Protein AF-D2VJE7-F1 (afdb_monomer_lite)

Secondary structure (DSSP, 8-state):
-PPPPHHHHHHHHHHHHHS-TTTS-SS-SS-HHHHHHHHHHHHHHHHH-TTT--SS-TTTT--SHHHHHHHHHTSTTHHHH-HHHHS-SSHHHHHHHHTT-

Sequence (101 aa):
MSAPTIEQVLLKLKTHLSLTEEEQAKECPFTADEKKVFIENHGQIVSGCPAFSNHGCPFTQIHTLKTLKEKVGHIQGLENRCPAMANSSSTHDVIAQLLKD

Organism: Naegleria gruberi (NCBI:txid5762)

Radius of gyration: 12.58 Å; chains: 1; bounding box: 36×32×26 Å

pLDDT: mean 72.56, std 8.66, range [46.41, 89.19]

Foldseek 3Di:
DDQDALVNLLVVQLVQQPDDLVPHDLDAPDDPRSQVNLCVLPVQQCVLPPCQVDPPGRCNQCRYPVSSCVVQVVDPPSCVSHVLNNPDPHSVSSSVVSVVD

Structure (mmCIF, N/CA/C/O backbone):
data_AF-D2VJE7-F1
#
_entry.id   AF-D2VJE7-F1
#
loop_
_atom_site.group_PDB
_atom_site.id
_atom_site.type_symbol
_atom_site.label_atom_id
_atom_site.label_alt_id
_atom_site.label_comp_id
_atom_site.label_asym_id
_atom_site.label_entity_id
_atom_site.label_seq_id
_atom_site.pdbx_PDB_ins_code
_atom_site.Cartn_x
_atom_site.Cartn_y
_atom_site.Cartn_z
_atom_site.occupancy
_atom_site.B_iso_or_equiv
_atom_site.auth_seq_id
_atom_site.auth_comp_id
_atom_site.auth_asym_id
_atom_site.auth_atom_id
_atom_site.pdbx_PDB_model_num
ATOM 1 N N . MET A 1 1 ? 20.115 10.963 -9.239 1.00 47.06 1 MET A N 1
ATOM 2 C CA . MET A 1 1 ? 19.007 10.828 -8.272 1.00 47.06 1 MET A CA 1
ATOM 3 C C . MET A 1 1 ? 18.912 9.357 -7.925 1.00 47.06 1 MET A C 1
ATOM 5 O O . MET A 1 1 ? 18.904 8.553 -8.847 1.00 47.06 1 MET A O 1
ATOM 9 N N . SER A 1 2 ? 18.981 9.001 -6.645 1.00 72.31 2 SER A N 1
ATOM 10 C CA . SER A 1 2 ? 18.917 7.601 -6.210 1.00 72.31 2 SER A CA 1
ATOM 11 C C . SER A 1 2 ? 17.490 7.071 -6.359 1.00 72.31 2 SER A C 1
ATOM 13 O O . SER A 1 2 ? 16.541 7.828 -6.153 1.00 72.31 2 SER A O 1
ATOM 15 N N . ALA A 1 3 ? 17.340 5.800 -6.734 1.00 77.38 3 ALA A N 1
ATOM 16 C CA . ALA A 1 3 ? 16.033 5.153 -6.815 1.00 77.38 3 ALA A CA 1
ATOM 17 C C . ALA A 1 3 ? 15.344 5.132 -5.430 1.00 77.38 3 ALA A C 1
ATOM 19 O O . ALA A 1 3 ? 16.042 5.036 -4.414 1.00 77.38 3 ALA A O 1
ATOM 20 N N . PRO A 1 4 ? 14.002 5.231 -5.364 1.00 86.06 4 PRO A N 1
ATOM 21 C CA . PRO A 1 4 ? 13.266 5.126 -4.106 1.00 86.06 4 PRO A CA 1
ATOM 22 C C . PRO A 1 4 ? 13.423 3.723 -3.501 1.00 86.06 4 PRO A C 1
ATOM 24 O O . PRO A 1 4 ? 13.454 2.729 -4.222 1.00 86.06 4 PRO A O 1
ATOM 27 N N . THR A 1 5 ? 13.515 3.628 -2.175 1.00 89.19 5 THR A N 1
ATOM 28 C CA . THR A 1 5 ? 13.559 2.339 -1.466 1.00 89.19 5 THR A CA 1
ATOM 29 C C . THR A 1 5 ? 12.156 1.847 -1.132 1.00 89.19 5 THR A C 1
ATOM 31 O O . THR A 1 5 ? 11.218 2.642 -1.044 1.00 89.19 5 THR A O 1
ATOM 34 N N . ILE A 1 6 ? 12.003 0.541 -0.893 1.00 86.06 6 ILE A N 1
ATOM 35 C CA . ILE A 1 6 ? 10.701 -0.038 -0.539 1.00 86.06 6 ILE A CA 1
ATOM 36 C C . ILE A 1 6 ? 10.107 0.601 0.725 1.00 86.06 6 ILE A C 1
ATOM 38 O O . ILE A 1 6 ? 8.927 0.937 0.744 1.00 86.06 6 ILE A O 1
ATOM 42 N N . GLU A 1 7 ? 10.933 0.903 1.731 1.00 86.44 7 GLU A N 1
ATOM 43 C CA . GLU A 1 7 ? 10.505 1.619 2.940 1.00 86.44 7 GLU A CA 1
ATOM 44 C C . GLU A 1 7 ? 9.921 3.004 2.637 1.00 86.44 7 GLU A C 1
ATOM 46 O O . GLU A 1 7 ? 8.893 3.369 3.203 1.00 86.44 7 GLU A O 1
ATOM 51 N N . GLN A 1 8 ? 10.531 3.770 1.724 1.00 87.56 8 GLN A N 1
ATOM 52 C CA . GLN A 1 8 ? 10.016 5.083 1.316 1.00 87.56 8 GLN A CA 1
ATOM 53 C C . GLN A 1 8 ? 8.646 4.952 0.646 1.00 87.56 8 GLN A C 1
ATOM 55 O O . GLN A 1 8 ? 7.723 5.712 0.948 1.00 87.56 8 GLN A O 1
ATOM 60 N N . VAL A 1 9 ? 8.493 3.946 -0.218 1.00 86.69 9 VAL A N 1
ATOM 61 C CA . VAL A 1 9 ? 7.226 3.667 -0.900 1.00 86.69 9 VAL A CA 1
ATOM 62 C C . VAL A 1 9 ? 6.142 3.269 0.105 1.00 86.69 9 VAL A C 1
ATOM 64 O O . VAL A 1 9 ? 5.032 3.798 0.060 1.00 86.69 9 VAL A O 1
ATOM 67 N N . LEU A 1 10 ? 6.461 2.396 1.063 1.00 84.56 10 LEU A N 1
ATOM 68 C CA . LEU A 1 10 ? 5.527 1.960 2.103 1.00 84.56 10 LEU A CA 1
ATOM 69 C C . LEU A 1 10 ? 5.155 3.092 3.066 1.00 84.56 10 LEU A C 1
ATOM 71 O O . LEU A 1 10 ? 3.988 3.233 3.433 1.00 84.56 10 LEU A O 1
ATOM 75 N N . LEU A 1 11 ? 6.105 3.955 3.430 1.00 85.31 11 LEU A N 1
ATOM 76 C CA . LEU A 1 11 ? 5.836 5.138 4.248 1.00 85.31 11 LEU A CA 1
ATOM 77 C C . LEU A 1 11 ? 4.860 6.085 3.538 1.00 85.31 11 LEU A C 1
ATOM 79 O O . LEU A 1 11 ? 3.889 6.555 4.131 1.00 85.31 11 LEU A O 1
ATOM 83 N N . LYS A 1 12 ? 5.081 6.327 2.246 1.00 85.56 12 LYS A N 1
ATOM 84 C CA . LYS A 1 12 ? 4.208 7.170 1.429 1.00 85.56 12 LYS A CA 1
ATOM 85 C C . LYS A 1 12 ? 2.819 6.550 1.253 1.00 85.56 12 LYS A C 1
ATOM 87 O O . LYS A 1 12 ? 1.824 7.268 1.329 1.00 85.56 12 LYS A O 1
ATOM 92 N N . LEU A 1 13 ? 2.733 5.224 1.124 1.00 80.88 13 LEU A N 1
ATOM 93 C CA . LEU A 1 13 ? 1.468 4.479 1.100 1.00 80.88 13 LEU A CA 1
ATOM 94 C C . LEU A 1 13 ? 0.695 4.611 2.398 1.00 80.88 13 LEU A C 1
ATOM 96 O O . LEU A 1 13 ? -0.504 4.876 2.374 1.00 80.88 13 LEU A O 1
ATOM 100 N N . LYS A 1 14 ? 1.382 4.489 3.532 1.00 81.38 14 LYS A N 1
ATOM 101 C CA . LYS A 1 14 ? 0.783 4.701 4.846 1.00 81.38 14 LYS A CA 1
ATOM 102 C C . LYS A 1 14 ? 0.179 6.098 4.959 1.00 81.38 14 LYS A C 1
ATOM 104 O O . LYS A 1 14 ? -0.952 6.230 5.428 1.00 81.38 14 LYS A O 1
ATOM 109 N N . THR A 1 15 ? 0.921 7.119 4.533 1.00 82.69 15 THR A N 1
ATOM 110 C CA . THR A 1 15 ? 0.445 8.505 4.544 1.00 82.69 15 THR A CA 1
ATOM 111 C C . THR A 1 15 ? -0.779 8.646 3.652 1.00 82.69 15 THR A C 1
ATOM 113 O O . THR A 1 15 ? -1.801 9.117 4.129 1.00 82.69 15 THR A O 1
ATOM 116 N N . HIS A 1 16 ? -0.727 8.142 2.415 1.00 79.62 16 HIS A N 1
ATOM 117 C CA . HIS A 1 16 ? -1.840 8.221 1.468 1.00 79.62 16 HIS A CA 1
ATOM 118 C C . HIS A 1 16 ? -3.119 7.554 1.995 1.00 79.62 16 HIS A C 1
ATOM 120 O O . HIS A 1 16 ? -4.176 8.170 2.003 1.00 79.62 16 HIS A O 1
ATOM 126 N N . LEU A 1 17 ? -3.010 6.344 2.548 1.00 76.12 17 LEU A N 1
ATOM 127 C CA . LEU A 1 17 ? -4.141 5.609 3.127 1.00 76.12 17 LEU A CA 1
ATOM 128 C C . LEU A 1 17 ? -4.679 6.214 4.433 1.00 76.12 17 LEU A C 1
ATOM 130 O O . LEU A 1 17 ? -5.753 5.816 4.889 1.00 76.12 17 LEU A O 1
ATOM 134 N N . SER A 1 18 ? -3.915 7.108 5.068 1.00 77.88 18 SER A N 1
ATOM 135 C CA . SER A 1 18 ? -4.342 7.858 6.256 1.00 77.88 18 SER A CA 1
ATOM 136 C C . SER A 1 18 ? -5.039 9.175 5.899 1.00 77.88 18 SER A C 1
ATOM 138 O O . SER A 1 18 ? -5.649 9.781 6.777 1.00 77.88 18 SER A O 1
ATOM 140 N N . LEU A 1 19 ? -4.964 9.618 4.639 1.00 75.56 19 LEU A N 1
ATOM 141 C CA . LEU A 1 19 ? -5.677 10.796 4.150 1.00 75.56 19 LEU A CA 1
ATOM 142 C C . LEU A 1 19 ? -7.154 10.469 3.898 1.00 75.56 19 LEU A C 1
ATOM 144 O O . LEU A 1 19 ? -7.525 9.331 3.598 1.00 75.56 19 LEU A O 1
ATOM 148 N N . THR A 1 20 ? -8.014 11.479 3.989 1.00 70.94 20 THR A N 1
ATOM 149 C CA . THR A 1 20 ? -9.427 11.366 3.605 1.00 70.94 20 THR A CA 1
ATOM 150 C C . THR A 1 20 ? -9.564 11.338 2.083 1.00 70.94 20 THR A C 1
ATOM 152 O O . THR A 1 20 ? -8.661 11.754 1.363 1.00 70.94 20 THR A O 1
ATOM 155 N N . GLU A 1 21 ? -10.692 10.847 1.569 1.00 69.94 21 GLU A N 1
ATOM 156 C CA . GLU A 1 21 ? -10.937 10.749 0.119 1.00 69.94 21 GLU A CA 1
ATOM 157 C C . GLU A 1 21 ? -10.816 12.101 -0.618 1.00 69.94 21 GLU A C 1
ATOM 159 O O . GLU A 1 21 ? -10.467 12.125 -1.793 1.00 69.94 21 GLU A O 1
ATOM 164 N N . GLU A 1 22 ? -11.059 13.219 0.075 1.00 71.31 22 GLU A N 1
ATOM 165 C CA . GLU A 1 22 ? -10.946 14.585 -0.462 1.00 71.31 22 GLU A CA 1
ATOM 166 C C . GLU A 1 22 ? -9.493 15.073 -0.603 1.00 71.31 22 GLU A C 1
ATOM 168 O O . GLU A 1 22 ? -9.191 15.842 -1.512 1.00 71.31 22 GLU A O 1
ATOM 173 N N . GLU A 1 23 ? -8.592 14.607 0.266 1.00 72.88 23 GLU A N 1
ATOM 174 C CA . GLU A 1 23 ? -7.170 14.995 0.303 1.00 72.88 23 GLU A CA 1
ATOM 175 C C . GLU A 1 23 ? -6.311 14.155 -0.659 1.00 72.88 23 GLU A C 1
ATOM 177 O O . GLU A 1 23 ? -5.121 14.412 -0.862 1.00 72.88 23 GLU A O 1
ATOM 182 N N . GLN A 1 24 ? -6.893 13.110 -1.244 1.00 66.75 24 GLN A N 1
ATOM 183 C CA . GLN A 1 24 ? -6.176 12.173 -2.091 1.00 66.75 24 GLN A CA 1
ATOM 184 C C . GLN A 1 24 ? -6.248 12.560 -3.563 1.00 66.75 24 GLN A C 1
ATOM 186 O O . GLN A 1 24 ? -7.296 12.909 -4.107 1.00 66.75 24 GLN A O 1
ATOM 191 N N . ALA A 1 25 ? -5.100 12.471 -4.232 1.00 64.56 25 ALA A N 1
ATOM 192 C CA . ALA A 1 25 ? -5.020 12.719 -5.659 1.00 64.56 25 ALA A CA 1
ATOM 193 C C . ALA A 1 25 ? -5.882 11.703 -6.428 1.00 64.56 25 ALA A C 1
ATOM 195 O O . ALA A 1 25 ? -5.801 10.500 -6.196 1.00 64.56 25 ALA A O 1
ATOM 196 N N . LYS A 1 26 ? -6.658 12.192 -7.405 1.00 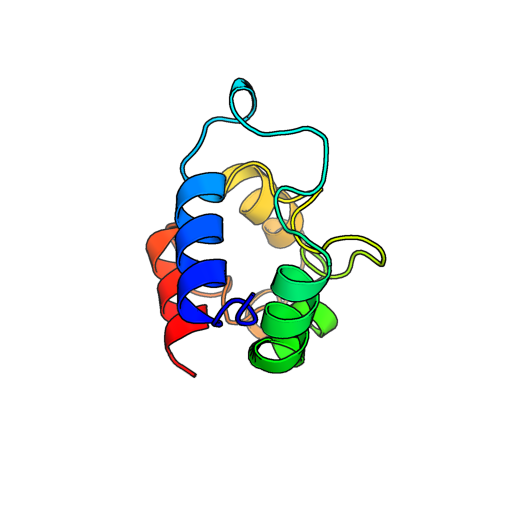66.06 26 LYS A N 1
ATOM 197 C CA . LYS A 1 26 ? -7.382 11.346 -8.378 1.00 66.06 26 LYS A CA 1
ATOM 198 C C . LYS A 1 26 ? -6.440 10.552 -9.289 1.00 66.06 26 LYS A C 1
ATOM 200 O O . LYS A 1 26 ? -6.865 9.639 -9.993 1.00 66.06 26 LYS A O 1
ATOM 205 N N . GLU A 1 27 ? -5.172 10.942 -9.312 1.00 70.25 27 GLU A N 1
ATOM 206 C CA . GLU A 1 27 ? -4.110 10.303 -10.071 1.00 70.25 27 GLU A CA 1
ATOM 207 C C . GLU A 1 27 ? -3.278 9.397 -9.167 1.00 70.25 27 GLU A C 1
ATOM 209 O O . GLU A 1 27 ? -3.345 9.468 -7.943 1.00 70.25 27 GLU A O 1
ATOM 214 N N . CYS A 1 28 ? -2.473 8.521 -9.767 1.00 74.69 28 CYS A N 1
ATOM 215 C CA . CYS A 1 28 ? -1.614 7.654 -8.978 1.00 74.69 28 CYS A CA 1
ATOM 216 C C . CYS A 1 28 ? -0.628 8.479 -8.127 1.00 74.69 28 CYS A C 1
ATOM 218 O O . CYS A 1 28 ? 0.206 9.184 -8.696 1.00 74.69 28 CYS A O 1
ATOM 220 N N . PRO A 1 29 ? -0.640 8.344 -6.791 1.00 75.94 29 PRO A N 1
ATOM 221 C CA . PRO A 1 29 ? 0.236 9.119 -5.907 1.00 75.94 29 PRO A CA 1
ATOM 222 C C . PRO A 1 29 ? 1.704 8.656 -5.959 1.00 75.94 29 PRO A C 1
ATOM 224 O O . PRO A 1 29 ? 2.583 9.287 -5.366 1.00 75.94 29 PRO A O 1
ATOM 227 N N . PHE A 1 30 ? 1.979 7.557 -6.667 1.00 83.44 30 PHE A N 1
ATOM 228 C CA . PHE A 1 30 ? 3.301 6.960 -6.823 1.00 83.44 30 PHE A CA 1
ATOM 229 C C . PHE A 1 30 ? 3.830 7.120 -8.242 1.00 83.44 30 PHE A C 1
ATOM 231 O O . PHE A 1 30 ? 3.110 6.913 -9.225 1.00 83.44 30 PHE A O 1
ATOM 238 N N . THR A 1 31 ? 5.122 7.414 -8.341 1.00 85.81 31 THR A N 1
ATOM 239 C CA . THR A 1 31 ? 5.858 7.442 -9.603 1.00 85.81 31 THR A CA 1
ATOM 240 C C . THR A 1 31 ? 6.032 6.032 -10.173 1.00 85.81 31 THR A C 1
ATOM 242 O O . THR A 1 31 ? 5.767 5.023 -9.514 1.00 85.81 31 THR A O 1
ATOM 245 N N . ALA A 1 32 ? 6.471 5.945 -11.430 1.00 84.00 32 ALA A N 1
ATOM 246 C CA . ALA A 1 32 ? 6.754 4.666 -12.077 1.00 84.00 32 ALA A CA 1
ATOM 247 C C . ALA A 1 32 ? 7.819 3.852 -11.317 1.00 84.00 32 ALA A C 1
ATOM 249 O O . ALA A 1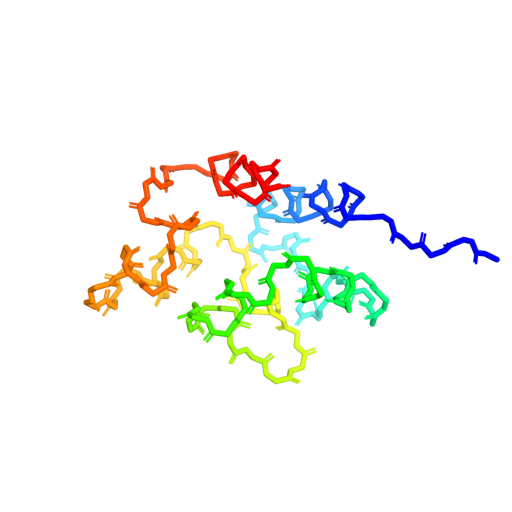 32 ? 7.638 2.649 -11.142 1.00 84.00 32 ALA A O 1
ATOM 250 N N . ASP A 1 33 ? 8.871 4.503 -10.813 1.00 87.00 33 ASP A N 1
ATOM 251 C CA . ASP A 1 33 ? 9.919 3.855 -10.019 1.00 87.00 33 ASP A CA 1
ATOM 252 C C . ASP A 1 33 ? 9.390 3.321 -8.686 1.00 87.00 33 ASP A C 1
ATOM 254 O O . ASP A 1 33 ? 9.646 2.173 -8.340 1.00 87.00 33 ASP A O 1
ATOM 258 N N . GLU A 1 34 ? 8.593 4.112 -7.960 1.00 87.00 34 GLU A N 1
ATOM 259 C CA . GLU A 1 34 ? 7.997 3.684 -6.688 1.00 87.00 34 GLU A CA 1
ATOM 260 C C . GLU A 1 34 ? 7.064 2.480 -6.879 1.00 87.00 34 GLU A C 1
ATOM 262 O O . GLU A 1 34 ? 7.117 1.515 -6.116 1.00 87.00 34 GLU A O 1
ATOM 267 N N . LYS A 1 35 ? 6.243 2.497 -7.939 1.00 82.81 35 LYS A N 1
ATOM 268 C CA . LYS A 1 35 ? 5.413 1.343 -8.311 1.00 82.81 35 LYS A CA 1
ATOM 269 C C . LYS A 1 35 ? 6.261 0.127 -8.615 1.00 82.81 35 LYS A C 1
ATOM 271 O O . LYS A 1 35 ? 5.928 -0.959 -8.160 1.00 82.81 35 LYS A O 1
ATOM 276 N N . LYS A 1 36 ? 7.315 0.300 -9.413 1.00 84.81 36 LYS A N 1
ATOM 277 C CA . LYS A 1 36 ? 8.181 -0.801 -9.817 1.00 84.81 36 LYS A CA 1
ATOM 278 C C . LYS A 1 36 ? 8.808 -1.450 -8.587 1.00 84.81 36 LYS A C 1
ATOM 280 O O . LYS A 1 36 ? 8.662 -2.651 -8.419 1.00 84.81 36 LYS A O 1
ATOM 285 N N . VAL A 1 37 ? 9.368 -0.648 -7.682 1.00 88.19 37 VAL A N 1
ATOM 286 C CA . VAL A 1 37 ? 9.936 -1.119 -6.411 1.00 88.19 37 VAL A CA 1
ATOM 287 C C . VAL A 1 37 ? 8.885 -1.860 -5.583 1.00 88.19 37 VAL A C 1
ATOM 289 O O . VAL A 1 37 ? 9.153 -2.957 -5.099 1.00 88.19 37 VAL A O 1
ATOM 292 N N . PHE A 1 38 ? 7.665 -1.328 -5.471 1.00 83.94 38 PHE A N 1
ATOM 293 C CA . PHE A 1 38 ? 6.581 -2.014 -4.766 1.00 83.94 38 PHE A CA 1
ATOM 294 C C . PHE A 1 38 ? 6.187 -3.342 -5.420 1.00 83.94 38 PHE A C 1
ATOM 296 O O . PHE A 1 38 ? 5.979 -4.321 -4.718 1.00 83.94 38 PHE A O 1
ATOM 303 N N . ILE A 1 39 ? 6.086 -3.405 -6.748 1.00 82.62 39 ILE A N 1
ATOM 304 C CA . ILE A 1 39 ? 5.725 -4.627 -7.481 1.00 82.62 39 ILE A CA 1
ATOM 305 C C . ILE A 1 39 ? 6.858 -5.658 -7.424 1.00 82.62 39 ILE A C 1
ATOM 307 O O . ILE A 1 39 ? 6.588 -6.847 -7.332 1.00 82.62 39 ILE A O 1
ATOM 311 N N . GLU A 1 40 ? 8.120 -5.237 -7.453 1.00 85.62 40 GLU A N 1
ATOM 312 C CA . GLU A 1 40 ? 9.264 -6.151 -7.350 1.00 85.62 40 GLU A CA 1
ATOM 313 C C . GLU A 1 40 ? 9.363 -6.781 -5.953 1.00 85.62 40 GLU A C 1
ATOM 315 O O . GLU A 1 40 ? 9.683 -7.961 -5.849 1.00 85.62 40 GLU A O 1
ATOM 320 N N . ASN A 1 41 ? 9.021 -6.038 -4.893 1.00 83.50 41 ASN A N 1
ATOM 321 C CA . ASN A 1 41 ? 9.066 -6.537 -3.510 1.00 83.50 41 ASN A CA 1
ATOM 322 C C . ASN A 1 41 ? 7.750 -7.211 -3.072 1.00 83.50 41 ASN A C 1
ATOM 324 O O . ASN A 1 41 ? 7.757 -8.188 -2.336 1.00 83.50 41 ASN A O 1
ATOM 328 N N . HIS A 1 42 ? 6.601 -6.733 -3.555 1.00 77.94 42 HIS A N 1
ATOM 329 C CA . HIS A 1 42 ? 5.264 -7.204 -3.168 1.00 77.94 42 HIS A CA 1
ATOM 330 C C . HIS A 1 42 ? 4.441 -7.705 -4.356 1.00 77.94 42 HIS A C 1
ATOM 332 O O . HIS A 1 42 ? 3.208 -7.664 -4.338 1.00 77.94 42 HIS A O 1
ATOM 338 N N . GLY A 1 43 ? 5.096 -8.215 -5.399 1.00 73.00 43 GLY A N 1
ATOM 339 C CA . GLY A 1 43 ? 4.440 -8.688 -6.622 1.00 73.00 43 GLY A CA 1
ATOM 340 C C . GLY A 1 43 ? 3.392 -9.766 -6.368 1.00 73.00 43 GLY A C 1
ATOM 341 O O . GLY A 1 43 ? 2.388 -9.835 -7.070 1.00 73.00 43 GLY A O 1
ATOM 342 N N . GLN A 1 44 ? 3.567 -10.540 -5.299 1.00 71.19 44 GLN A N 1
ATOM 343 C CA . GLN A 1 44 ? 2.613 -11.550 -4.838 1.00 71.19 44 GLN A CA 1
ATOM 344 C C . GLN A 1 44 ? 1.286 -10.921 -4.395 1.00 71.19 44 GLN A C 1
ATOM 346 O O . GLN A 1 44 ? 0.216 -11.434 -4.704 1.00 71.19 44 GLN A O 1
ATOM 351 N N . ILE A 1 45 ? 1.353 -9.768 -3.728 1.00 74.00 45 ILE A N 1
ATOM 352 C CA . ILE A 1 45 ? 0.184 -9.006 -3.283 1.00 74.00 45 ILE A CA 1
ATOM 353 C C . ILE A 1 45 ? -0.428 -8.268 -4.469 1.00 74.00 45 ILE A C 1
ATOM 355 O O . ILE A 1 45 ? -1.641 -8.282 -4.623 1.00 74.00 45 ILE A O 1
ATOM 359 N N . VAL A 1 46 ? 0.380 -7.680 -5.353 1.00 74.75 46 VAL A N 1
ATOM 360 C CA . VAL A 1 46 ? -0.138 -6.990 -6.549 1.00 74.75 46 VAL A CA 1
ATOM 361 C C . VAL A 1 46 ? -0.840 -7.960 -7.508 1.00 74.75 46 VAL A C 1
ATOM 363 O O . VAL A 1 46 ? -1.881 -7.630 -8.073 1.00 74.75 46 VAL A O 1
ATOM 366 N N . SER A 1 47 ? -0.294 -9.166 -7.669 1.00 71.50 47 SER A N 1
ATOM 367 C CA . SER A 1 47 ? -0.838 -10.207 -8.544 1.00 71.50 47 SER A CA 1
ATOM 368 C C . SER A 1 47 ? -1.997 -10.970 -7.892 1.00 71.50 47 SER A C 1
ATOM 370 O O . SER A 1 47 ? -3.023 -11.206 -8.527 1.00 71.50 47 SER A O 1
ATOM 372 N N . GLY A 1 48 ? -1.867 -11.321 -6.609 1.00 68.00 48 GLY A N 1
ATOM 373 C CA . GLY A 1 48 ? -2.876 -12.083 -5.873 1.00 68.00 48 GLY A CA 1
ATOM 374 C C . GLY A 1 48 ? -4.078 -11.246 -5.444 1.00 68.00 48 GLY A C 1
ATOM 375 O O . GLY A 1 48 ? -5.204 -11.748 -5.416 1.00 68.00 48 GLY A O 1
ATOM 376 N N . CYS A 1 49 ? -3.864 -9.962 -5.140 1.00 72.44 49 CYS A N 1
ATOM 377 C CA . CYS A 1 49 ? -4.893 -9.101 -4.587 1.00 72.44 49 CYS A CA 1
ATOM 378 C C . CYS A 1 49 ? -5.579 -8.267 -5.675 1.00 72.44 49 CYS A C 1
ATOM 380 O O . CYS A 1 49 ? -5.003 -7.300 -6.178 1.00 72.44 49 CYS A O 1
ATOM 382 N N . PRO A 1 50 ? -6.854 -8.536 -5.986 1.00 69.50 50 PRO A N 1
ATOM 383 C CA . PRO A 1 50 ? -7.593 -7.808 -7.019 1.00 69.50 50 PRO A CA 1
ATOM 384 C C . PRO A 1 50 ? -7.737 -6.305 -6.741 1.00 69.50 50 PRO A C 1
ATOM 386 O O . PRO A 1 50 ? -7.919 -5.533 -7.676 1.00 69.50 50 PRO A O 1
ATOM 389 N N . ALA A 1 51 ? -7.603 -5.857 -5.487 1.00 68.38 51 ALA A N 1
ATOM 390 C CA . ALA A 1 51 ? -7.586 -4.427 -5.179 1.00 68.38 51 ALA A CA 1
ATOM 391 C C . ALA A 1 51 ? -6.326 -3.699 -5.667 1.00 68.38 51 ALA A C 1
ATOM 393 O O . ALA A 1 51 ? -6.394 -2.506 -5.945 1.00 68.38 51 ALA A O 1
ATOM 394 N N . PHE A 1 52 ? -5.212 -4.419 -5.804 1.00 72.38 52 PHE A N 1
ATOM 395 C CA . PHE A 1 52 ? -3.952 -3.910 -6.342 1.00 72.38 52 PHE A CA 1
ATOM 396 C C . PHE A 1 52 ? -3.731 -4.334 -7.806 1.00 72.38 52 PHE A C 1
ATOM 398 O O . PHE A 1 52 ? -2.797 -3.854 -8.446 1.00 72.38 52 PHE A O 1
ATOM 405 N N . SER A 1 53 ? -4.609 -5.181 -8.359 1.00 64.69 53 SER A N 1
ATOM 406 C CA . SER A 1 53 ? -4.508 -5.788 -9.695 1.00 64.69 53 SER A CA 1
ATOM 407 C C . SER A 1 53 ? -4.933 -4.835 -10.824 1.00 64.69 53 SER A C 1
ATOM 409 O O . SER A 1 53 ? -5.729 -5.171 -11.699 1.00 64.69 53 SER A O 1
ATOM 411 N N . ASN A 1 54 ? -4.430 -3.600 -10.795 1.00 64.12 54 ASN A N 1
ATOM 412 C CA . ASN A 1 54 ? -4.718 -2.598 -11.813 1.00 64.12 54 ASN A CA 1
ATOM 413 C C . ASN A 1 54 ? -3.488 -2.349 -12.698 1.00 64.12 54 ASN A C 1
ATOM 415 O O . ASN A 1 54 ? -2.403 -2.058 -12.199 1.00 64.12 54 ASN A O 1
ATOM 419 N N . HIS A 1 55 ? -3.675 -2.407 -14.020 1.00 57.88 55 HIS A N 1
ATOM 420 C CA . HIS A 1 55 ? -2.600 -2.432 -15.027 1.00 57.88 55 HIS A CA 1
ATOM 421 C C . HIS A 1 55 ? -1.767 -1.135 -15.120 1.00 57.88 55 HIS A C 1
ATOM 423 O O . HIS A 1 55 ? -0.730 -1.120 -15.775 1.00 57.88 55 HIS A O 1
ATOM 429 N N . GLY A 1 56 ? -2.203 -0.040 -14.481 1.00 63.50 56 GLY A N 1
ATOM 430 C CA . GLY A 1 56 ? -1.491 1.247 -14.494 1.00 63.50 56 GLY A CA 1
ATOM 431 C C . GLY A 1 56 ? -0.884 1.652 -13.148 1.00 63.50 56 GLY A C 1
ATOM 432 O O . GLY A 1 56 ? 0.262 2.099 -13.071 1.00 63.50 56 GLY A O 1
ATOM 433 N N . CYS A 1 57 ? -1.656 1.553 -12.068 1.00 69.44 57 CYS A N 1
ATOM 434 C CA . CYS A 1 57 ? -1.208 1.885 -10.721 1.00 69.44 57 CYS A CA 1
ATOM 435 C C . CYS A 1 57 ? -2.020 1.085 -9.701 1.00 69.44 57 CYS A C 1
ATOM 437 O O . CYS A 1 57 ? -3.245 1.253 -9.664 1.00 69.44 57 CYS A O 1
ATOM 439 N 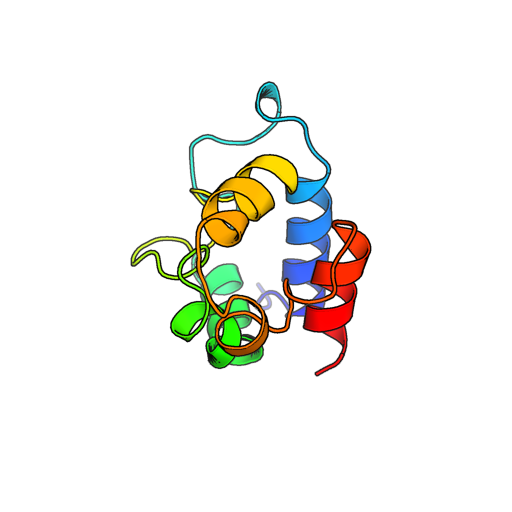N . PRO A 1 58 ? -1.358 0.296 -8.840 1.00 67.88 58 PRO A N 1
ATOM 440 C CA . PRO A 1 58 ? -2.035 -0.466 -7.795 1.00 67.88 58 PRO A CA 1
ATOM 441 C C . PRO A 1 58 ? -2.844 0.432 -6.852 1.00 67.88 58 PRO A C 1
ATOM 443 O O . PRO A 1 58 ? -3.871 0.022 -6.339 1.00 67.88 58 PRO A O 1
ATOM 446 N N . PHE A 1 59 ? -2.402 1.677 -6.668 1.00 70.88 59 PHE A N 1
ATOM 447 C CA . PHE A 1 59 ? -2.887 2.607 -5.649 1.00 70.88 59 PHE A CA 1
ATOM 448 C C . PHE A 1 59 ? -3.964 3.585 -6.129 1.00 70.88 59 PHE A C 1
ATOM 450 O O . PHE A 1 59 ? -4.620 4.209 -5.310 1.00 70.88 59 PHE A O 1
ATOM 457 N N . THR A 1 60 ? -4.206 3.702 -7.439 1.00 67.56 60 THR A N 1
ATOM 458 C CA . THR A 1 60 ? -5.171 4.681 -7.984 1.00 67.56 60 THR A CA 1
ATOM 459 C C . THR A 1 60 ? -6.613 4.389 -7.597 1.00 67.56 60 THR A C 1
ATOM 461 O O . THR A 1 60 ? -7.453 5.264 -7.696 1.00 67.56 60 THR A O 1
ATOM 464 N N . GLN A 1 61 ? -6.935 3.160 -7.198 1.00 63.19 61 GLN A N 1
ATOM 465 C CA . GLN A 1 61 ? -8.287 2.809 -6.750 1.00 63.19 61 GLN A CA 1
ATOM 466 C C . GLN A 1 61 ? -8.361 2.561 -5.244 1.00 63.19 61 GLN A C 1
ATOM 468 O O . GLN A 1 61 ? -9.380 2.083 -4.741 1.00 63.19 61 GLN A O 1
ATOM 473 N N . ILE A 1 62 ? -7.269 2.857 -4.543 1.00 68.12 62 ILE A N 1
ATOM 474 C CA . ILE A 1 62 ? -7.095 2.612 -3.125 1.00 68.12 62 ILE A CA 1
ATOM 475 C C . ILE A 1 62 ? -7.015 3.972 -2.462 1.00 68.12 62 ILE A C 1
ATOM 477 O O . ILE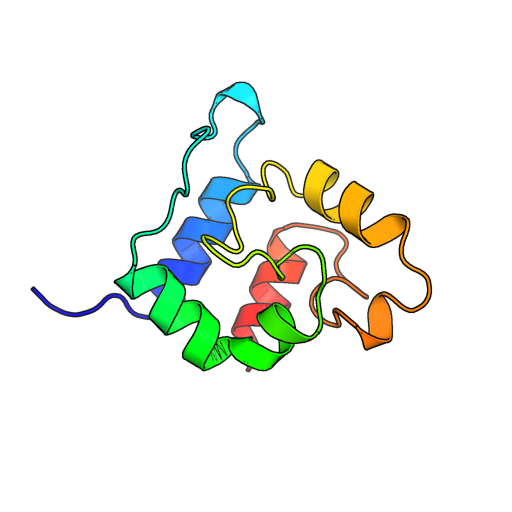 A 1 62 ? -5.938 4.436 -2.103 1.00 68.12 62 ILE A O 1
ATOM 481 N N . HIS A 1 63 ? -8.175 4.614 -2.364 1.00 65.44 63 HIS A N 1
ATOM 482 C CA . HIS A 1 63 ? -8.233 5.926 -1.755 1.00 65.44 63 HIS A CA 1
ATOM 483 C C . HIS A 1 63 ? -8.125 5.747 -0.238 1.00 65.44 63 HIS A C 1
ATOM 485 O O . HIS A 1 63 ? -7.082 5.913 0.380 1.00 65.44 63 HIS A O 1
ATOM 491 N N . THR A 1 64 ? -9.161 5.243 0.415 1.00 67.31 64 THR A N 1
ATOM 492 C CA . THR A 1 64 ? -9.068 4.987 1.856 1.00 67.31 64 THR A CA 1
ATOM 493 C C . THR A 1 64 ? -8.857 3.511 2.144 1.00 67.31 64 THR A C 1
ATOM 495 O O . THR A 1 64 ? -9.211 2.639 1.348 1.00 67.31 64 THR A O 1
ATOM 498 N N . LEU A 1 65 ? -8.357 3.205 3.346 1.00 66.62 65 LEU A N 1
ATOM 499 C CA . LEU A 1 65 ? -8.413 1.840 3.871 1.00 66.62 65 LEU A CA 1
ATOM 500 C C . LEU A 1 65 ? -9.843 1.282 3.827 1.00 66.62 65 LEU A C 1
ATOM 502 O O . LEU A 1 65 ? -10.028 0.084 3.649 1.00 66.62 65 LEU A O 1
ATOM 506 N N . LYS A 1 66 ? -10.850 2.148 3.982 1.00 69.00 66 LYS A N 1
ATOM 507 C CA . LYS A 1 66 ? -12.259 1.781 3.882 1.00 69.00 66 LYS A CA 1
ATOM 508 C C . LYS A 1 66 ? -12.614 1.368 2.453 1.00 69.00 66 LYS A C 1
ATOM 510 O O . LYS A 1 66 ? -13.066 0.248 2.279 1.00 69.00 66 LYS A O 1
ATOM 515 N N . THR A 1 67 ? -12.309 2.183 1.440 1.00 70.38 67 THR A N 1
ATOM 516 C CA . THR A 1 67 ? -12.528 1.832 0.023 1.00 70.38 67 THR A CA 1
ATOM 517 C C . THR A 1 67 ? -11.773 0.561 -0.361 1.00 70.38 67 THR A C 1
ATOM 519 O O . THR A 1 67 ? -12.296 -0.292 -1.077 1.00 70.38 67 THR A O 1
ATOM 522 N N . LEU A 1 68 ? -10.547 0.413 0.149 1.00 71.75 68 LEU A N 1
ATOM 523 C CA . LEU A 1 68 ? -9.736 -0.780 -0.031 1.00 71.75 68 LEU A CA 1
ATOM 524 C C . LEU A 1 68 ? -10.439 -2.002 0.565 1.00 71.75 68 LEU A C 1
ATOM 526 O O . LEU A 1 68 ? -10.667 -2.966 -0.158 1.00 71.75 68 LEU A O 1
ATOM 530 N N . LYS A 1 69 ? -10.846 -1.919 1.840 1.00 67.25 69 LYS A N 1
ATOM 531 C CA . LYS A 1 69 ? -11.604 -2.946 2.569 1.00 67.25 69 LYS A CA 1
ATOM 532 C C . LYS A 1 69 ? -12.943 -3.271 1.932 1.00 67.25 69 LYS A C 1
ATOM 534 O O . LYS A 1 69 ? -13.313 -4.431 1.922 1.00 67.25 69 LYS A O 1
ATOM 539 N N . GLU A 1 70 ? -13.660 -2.296 1.394 1.00 70.88 70 GLU A N 1
ATOM 540 C CA . GLU A 1 70 ? -14.935 -2.515 0.707 1.00 70.88 70 GLU A CA 1
ATOM 541 C C . GLU A 1 70 ? -14.716 -3.238 -0.627 1.00 70.88 70 GLU A C 1
ATOM 543 O O . GLU A 1 70 ? -15.388 -4.229 -0.911 1.00 70.88 70 GLU A O 1
ATOM 548 N N . LYS A 1 71 ? -13.705 -2.827 -1.407 1.00 66.12 71 LYS A N 1
ATOM 549 C CA . LYS A 1 71 ? -13.324 -3.505 -2.658 1.00 66.12 71 LYS A CA 1
ATOM 550 C C . LYS A 1 71 ? -12.911 -4.955 -2.437 1.00 66.12 71 LYS A C 1
ATOM 552 O O . LYS A 1 71 ? -13.206 -5.797 -3.280 1.00 66.12 71 LYS A O 1
ATOM 557 N N . VAL A 1 72 ? -12.229 -5.246 -1.331 1.00 66.75 72 VAL A N 1
ATOM 558 C CA . VAL A 1 72 ? -11.755 -6.601 -1.026 1.00 66.75 72 VAL A CA 1
ATOM 559 C C . VAL A 1 72 ? -12.712 -7.423 -0.164 1.00 66.75 72 VAL A C 1
ATOM 561 O O . VAL A 1 72 ? -12.708 -8.645 -0.247 1.00 66.75 72 VAL A O 1
ATOM 564 N N . GLY A 1 73 ? -13.550 -6.781 0.645 1.00 63.34 73 GLY A N 1
ATOM 565 C CA . GLY A 1 73 ? -14.481 -7.429 1.569 1.00 63.34 73 GLY A CA 1
ATOM 566 C C . GLY A 1 73 ? -15.619 -8.150 0.855 1.00 63.34 73 GLY A C 1
ATOM 567 O O . GLY A 1 73 ? -16.224 -9.058 1.412 1.00 63.34 73 GLY A O 1
ATOM 568 N N . HIS A 1 74 ? -15.871 -7.804 -0.408 1.00 63.75 74 HIS A N 1
ATOM 569 C CA . HIS A 1 74 ? -16.814 -8.519 -1.271 1.00 63.75 74 HIS A CA 1
ATOM 570 C C . HIS A 1 74 ? -16.200 -9.766 -1.933 1.00 63.75 74 HIS A C 1
ATOM 572 O O . HIS A 1 74 ? -16.867 -10.450 -2.709 1.00 63.75 74 HIS A O 1
ATOM 578 N N . ILE A 1 75 ? -14.932 -10.078 -1.648 1.00 63.44 75 ILE A N 1
ATOM 579 C CA . ILE A 1 75 ? -14.185 -11.149 -2.304 1.00 63.44 75 ILE A CA 1
ATOM 580 C C . ILE A 1 75 ? -14.086 -12.339 -1.360 1.00 63.44 75 ILE A C 1
ATOM 582 O O . ILE A 1 75 ? -13.377 -12.311 -0.355 1.00 63.44 75 ILE A O 1
ATOM 586 N N . GLN A 1 76 ? -14.783 -13.419 -1.709 1.00 59.91 76 GLN A N 1
ATOM 587 C CA . GLN A 1 76 ? -14.654 -14.685 -0.994 1.00 59.91 76 GLN A CA 1
ATOM 588 C C . GLN A 1 76 ? -13.214 -15.209 -1.106 1.00 59.91 76 GLN A C 1
ATOM 590 O O . GLN A 1 76 ? -12.637 -15.243 -2.197 1.00 59.91 76 GLN A O 1
ATOM 595 N N . GLY A 1 77 ? -12.629 -15.611 0.026 1.00 64.75 77 GLY A N 1
ATOM 596 C CA . GLY A 1 77 ? -11.244 -16.083 0.096 1.00 64.75 77 GLY A CA 1
ATOM 597 C C . GLY A 1 77 ? -10.197 -14.967 0.072 1.00 64.75 77 GLY A C 1
ATOM 598 O O . GLY A 1 77 ? -9.070 -15.209 -0.363 1.00 64.75 77 GLY A O 1
ATOM 599 N N . LEU A 1 78 ? -10.552 -13.757 0.528 1.00 66.69 78 LEU A N 1
ATOM 600 C CA . LEU A 1 78 ? -9.624 -12.633 0.640 1.00 66.69 78 LEU A CA 1
ATOM 601 C C . LEU A 1 78 ? -8.327 -13.008 1.360 1.00 66.69 78 LEU A C 1
ATOM 603 O O . LEU A 1 78 ? -7.261 -12.593 0.932 1.00 66.69 78 LEU A O 1
ATOM 607 N N . GLU A 1 79 ? -8.403 -13.825 2.404 1.00 66.00 79 GLU A N 1
ATOM 608 C CA . GLU A 1 79 ? -7.228 -14.259 3.156 1.00 66.00 79 GLU A CA 1
ATOM 609 C C . GLU A 1 79 ? -6.195 -15.031 2.329 1.00 66.00 79 GLU A C 1
ATOM 611 O O . GLU A 1 79 ? -4.994 -14.866 2.522 1.00 66.00 79 GLU A O 1
ATOM 616 N N . ASN A 1 80 ? -6.670 -15.794 1.342 1.00 68.00 80 ASN A N 1
ATOM 617 C CA . ASN A 1 80 ? -5.829 -16.559 0.427 1.00 68.00 80 ASN A CA 1
ATOM 618 C C . ASN A 1 80 ? -5.335 -15.714 -0.753 1.00 68.00 80 ASN A C 1
ATOM 620 O O . ASN A 1 80 ? -4.264 -15.969 -1.294 1.00 68.00 80 ASN A O 1
ATOM 624 N N . ARG A 1 81 ? -6.119 -14.718 -1.183 1.00 66.88 81 ARG A N 1
ATOM 625 C CA . ARG A 1 81 ? -5.787 -13.853 -2.329 1.00 66.88 81 ARG A CA 1
ATOM 626 C C . ARG A 1 81 ? -4.967 -12.628 -1.924 1.00 66.88 81 ARG A C 1
ATOM 628 O O . ARG A 1 81 ? -4.173 -12.116 -2.699 1.00 66.88 81 ARG A O 1
ATOM 635 N N . CYS A 1 82 ? -5.160 -12.144 -0.708 1.00 72.12 82 CYS A N 1
ATOM 636 C CA . CYS A 1 82 ? -4.585 -10.912 -0.200 1.00 72.12 82 CYS A CA 1
ATOM 637 C C . CYS A 1 82 ? -4.271 -11.055 1.301 1.00 72.12 82 CYS A C 1
ATOM 639 O O . CYS A 1 82 ? -4.976 -10.488 2.143 1.00 72.12 82 CYS A O 1
ATOM 641 N N . PRO A 1 83 ? -3.209 -11.799 1.662 1.00 68.50 83 PRO A N 1
ATOM 642 C CA . PRO A 1 83 ? -2.841 -12.052 3.059 1.00 68.50 83 PRO A CA 1
ATOM 643 C C . PRO A 1 83 ? -2.614 -10.751 3.845 1.00 68.50 83 PRO A C 1
ATOM 645 O O . PRO A 1 83 ? -3.126 -10.603 4.955 1.00 68.50 83 PRO A O 1
ATOM 648 N N . ALA A 1 84 ? -2.000 -9.748 3.203 1.00 69.38 84 ALA A N 1
ATOM 649 C CA . ALA A 1 84 ? -1.798 -8.403 3.749 1.00 69.38 84 ALA A CA 1
ATOM 650 C C . ALA A 1 84 ? -3.095 -7.653 4.120 1.00 69.38 84 ALA A C 1
ATOM 652 O O . ALA A 1 84 ? -3.039 -6.620 4.775 1.00 69.38 84 ALA A O 1
ATOM 6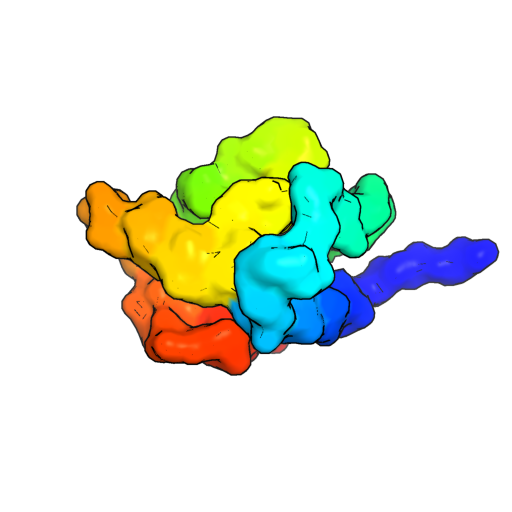53 N N . MET A 1 85 ? -4.263 -8.143 3.695 1.00 68.31 85 MET A N 1
ATOM 654 C CA . MET A 1 85 ? -5.584 -7.605 4.039 1.00 68.31 85 MET A CA 1
ATOM 655 C C . MET A 1 85 ? -6.426 -8.572 4.879 1.00 68.31 85 MET A C 1
ATOM 657 O O . MET A 1 85 ? -7.372 -8.133 5.527 1.00 68.31 85 MET A O 1
ATOM 661 N N . ALA A 1 86 ? -6.073 -9.861 4.891 1.00 69.00 86 ALA A N 1
ATOM 662 C CA . ALA A 1 86 ? -6.763 -10.943 5.592 1.00 69.00 86 ALA A CA 1
ATOM 663 C C . ALA A 1 86 ? -6.987 -10.660 7.079 1.00 69.00 86 ALA A C 1
ATOM 665 O O . ALA A 1 86 ? -8.086 -10.817 7.599 1.00 69.00 86 ALA A O 1
ATOM 666 N N . ASN A 1 87 ? -5.918 -10.224 7.747 1.00 62.44 87 ASN A N 1
ATOM 667 C CA . ASN A 1 87 ? -5.873 -10.019 9.193 1.00 62.44 87 ASN A CA 1
ATOM 668 C C . ASN A 1 87 ? -5.873 -8.534 9.572 1.00 62.44 87 ASN A C 1
ATOM 670 O O . ASN A 1 87 ? -5.855 -8.173 10.750 1.00 62.44 87 ASN A O 1
ATOM 674 N N . SER A 1 88 ? -5.915 -7.649 8.577 1.00 65.56 88 SER A N 1
ATOM 675 C CA . SER A 1 88 ? -5.596 -6.248 8.789 1.00 65.56 88 SER A CA 1
ATOM 676 C C . SER A 1 88 ? -6.810 -5.419 9.153 1.00 65.56 88 SER A C 1
ATOM 678 O O . SER A 1 88 ? -7.657 -5.058 8.335 1.00 65.56 88 SER A O 1
ATOM 680 N N . SER A 1 89 ? -6.877 -5.055 10.431 1.00 64.19 89 SER A N 1
ATOM 681 C CA . SER A 1 89 ? -7.936 -4.200 10.973 1.00 64.19 89 SER A CA 1
ATOM 682 C C . SER A 1 89 ? -7.726 -2.715 10.651 1.00 64.19 89 SER A C 1
ATOM 684 O O . SER A 1 89 ? -8.704 -1.978 10.527 1.00 64.19 89 SER A O 1
ATOM 686 N N . SER A 1 90 ? -6.483 -2.287 10.420 1.00 65.38 90 SER A N 1
ATOM 687 C CA . SER A 1 90 ? -6.111 -0.887 10.187 1.00 65.38 90 SER A CA 1
ATOM 688 C C . SER A 1 90 ? -5.023 -0.748 9.118 1.00 65.38 90 SER A C 1
ATOM 690 O O . SER A 1 90 ? -4.340 -1.715 8.794 1.00 65.38 90 SER A O 1
ATOM 692 N N . THR A 1 91 ? -4.816 0.469 8.610 1.00 62.53 91 THR A N 1
ATOM 693 C CA . THR A 1 91 ? -3.754 0.812 7.647 1.00 62.53 91 THR A CA 1
ATOM 694 C C . THR A 1 91 ? -2.372 0.406 8.127 1.00 62.53 91 THR A C 1
ATOM 696 O O . THR A 1 91 ? -1.552 -0.063 7.347 1.00 62.53 91 THR A O 1
ATOM 699 N N . HIS A 1 92 ? -2.130 0.544 9.428 1.00 67.50 92 HIS A N 1
ATOM 700 C CA . HIS A 1 92 ? -0.874 0.148 10.044 1.00 67.50 92 HIS A CA 1
ATOM 701 C C . HIS A 1 92 ? -0.625 -1.349 9.918 1.00 67.50 92 HIS A C 1
ATOM 70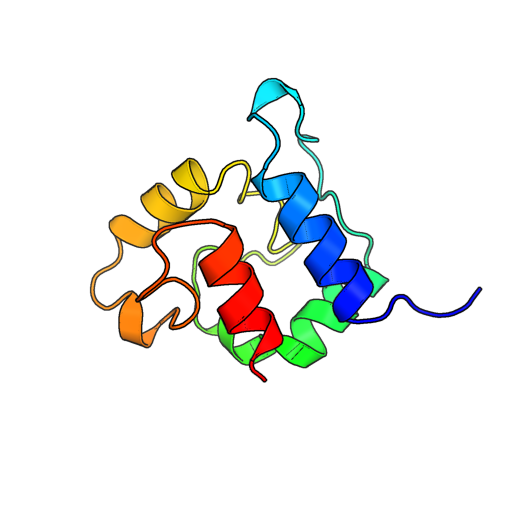3 O O . HIS A 1 92 ? 0.513 -1.741 9.716 1.00 67.50 92 HIS A O 1
ATOM 709 N N . ASP A 1 93 ? -1.674 -2.164 9.998 1.00 75.69 93 ASP A N 1
ATOM 710 C CA . ASP A 1 93 ? -1.560 -3.615 9.916 1.00 75.69 93 ASP A CA 1
ATOM 711 C C . ASP A 1 93 ? -1.252 -4.073 8.484 1.00 75.69 93 ASP A C 1
ATOM 713 O O . ASP A 1 93 ? -0.376 -4.900 8.274 1.00 75.69 93 ASP A O 1
ATOM 717 N N . VAL A 1 94 ? -1.868 -3.428 7.489 1.00 75.06 94 VAL A N 1
ATOM 718 C CA . VAL A 1 94 ? -1.577 -3.667 6.064 1.00 75.06 94 VAL A CA 1
ATOM 719 C C . VAL A 1 94 ? -0.126 -3.333 5.747 1.00 75.06 94 VAL A C 1
ATOM 721 O O . VAL A 1 94 ? 0.584 -4.131 5.146 1.00 75.06 94 VAL A O 1
ATOM 724 N N . ILE A 1 95 ? 0.332 -2.157 6.186 1.00 73.19 95 ILE A N 1
ATOM 725 C CA . ILE A 1 95 ? 1.719 -1.720 6.011 1.00 73.19 95 ILE A CA 1
ATOM 726 C C . ILE A 1 95 ? 2.672 -2.614 6.806 1.00 73.19 95 ILE A C 1
ATOM 728 O O . ILE A 1 95 ? 3.739 -2.935 6.309 1.00 73.19 95 ILE A O 1
ATOM 732 N N . ALA A 1 96 ? 2.300 -3.055 8.009 1.00 75.81 96 ALA A N 1
ATOM 733 C CA . ALA A 1 96 ? 3.115 -3.965 8.808 1.00 75.81 96 ALA A CA 1
ATOM 734 C C . ALA A 1 96 ? 3.221 -5.359 8.182 1.00 75.81 96 ALA A C 1
ATOM 736 O O . ALA A 1 96 ? 4.270 -5.980 8.294 1.00 75.81 96 ALA A O 1
ATOM 737 N N . GLN A 1 97 ? 2.170 -5.846 7.517 1.00 75.75 97 GLN A N 1
ATOM 738 C CA . GLN A 1 97 ? 2.229 -7.079 6.735 1.00 75.75 97 GLN A CA 1
ATOM 739 C C . GLN A 1 97 ? 3.072 -6.908 5.469 1.00 75.75 97 GLN A C 1
ATOM 741 O O . GLN A 1 97 ? 3.806 -7.821 5.116 1.00 75.75 97 GLN A O 1
ATOM 746 N N . LEU A 1 98 ? 3.017 -5.738 4.825 1.00 73.94 98 LEU A N 1
ATOM 747 C CA . LEU A 1 98 ? 3.908 -5.404 3.712 1.00 73.94 98 LEU A CA 1
ATOM 748 C C . LEU A 1 98 ? 5.374 -5.303 4.174 1.00 73.94 98 LEU A C 1
ATOM 750 O O . LEU A 1 98 ? 6.254 -5.801 3.499 1.00 73.94 98 LEU A O 1
ATOM 754 N N . LEU A 1 99 ? 5.648 -4.725 5.344 1.00 69.50 99 LEU A N 1
ATOM 755 C CA . LEU A 1 99 ? 7.001 -4.587 5.909 1.00 69.50 99 LEU A CA 1
ATOM 756 C C . LEU A 1 99 ? 7.561 -5.874 6.539 1.00 69.50 99 LEU A C 1
ATOM 758 O O . LEU A 1 99 ? 8.702 -5.867 6.992 1.00 69.50 99 LEU A O 1
ATOM 762 N N . LYS A 1 100 ? 6.756 -6.934 6.669 1.00 63.75 100 LYS A N 1
ATOM 763 C CA . LYS A 1 100 ? 7.148 -8.179 7.352 1.00 63.75 100 LYS A CA 1
ATOM 764 C C . LYS A 1 100 ? 7.878 -9.183 6.456 1.00 63.75 100 LYS A C 1
ATOM 766 O O . LYS A 1 100 ? 8.215 -10.253 6.964 1.00 63.75 100 LYS A O 1
ATOM 771 N N . ASP A 1 101 ? 8.083 -8.847 5.186 1.00 46.41 101 ASP A N 1
ATOM 772 C CA . ASP A 1 101 ? 8.849 -9.642 4.219 1.00 46.41 101 ASP A CA 1
ATOM 773 C C . ASP A 1 101 ? 10.299 -9.142 4.129 1.00 46.41 101 ASP A C 1
ATOM 775 O O . ASP A 1 101 ? 10.486 -7.912 3.961 1.00 46.41 101 ASP A O 1
#